Protein AF-A7HEW6-F1 (afdb_monomer)

Mean predicted aligned error: 7.18 Å

Structure (mmCIF, N/CA/C/O backbone):
data_AF-A7HEW6-F1
#
_entry.id   AF-A7HEW6-F1
#
loop_
_atom_site.group_PDB
_atom_site.id
_atom_site.type_symbol
_atom_site.label_atom_id
_atom_site.label_alt_id
_atom_site.label_comp_id
_atom_site.label_asym_id
_atom_site.label_entity_id
_atom_site.label_seq_id
_atom_site.pdbx_PDB_ins_code
_atom_site.Cartn_x
_atom_site.Cartn_y
_atom_site.Cartn_z
_atom_site.occupancy
_atom_site.B_iso_or_equiv
_atom_site.auth_seq_id
_atom_site.auth_comp_id
_atom_site.auth_asym_id
_atom_site.auth_atom_id
_atom_site.pdbx_PDB_model_num
ATOM 1 N N . MET A 1 1 ? -12.004 4.058 16.708 1.00 83.38 1 MET A N 1
ATOM 2 C CA . MET A 1 1 ? -12.662 3.688 15.416 1.00 83.38 1 MET A CA 1
ATOM 3 C C . MET A 1 1 ? -13.811 2.668 15.586 1.00 83.38 1 MET A C 1
ATOM 5 O O . MET A 1 1 ? -13.682 1.722 16.356 1.00 83.38 1 MET A O 1
ATOM 9 N N . THR A 1 2 ? -14.940 2.808 14.872 1.00 90.12 2 THR A N 1
ATOM 10 C CA . THR A 1 2 ? -16.121 1.914 15.028 1.00 90.12 2 THR A CA 1
ATOM 11 C C . THR A 1 2 ? -15.954 0.544 14.338 1.00 90.12 2 THR A C 1
ATOM 13 O O . THR A 1 2 ? -15.241 0.454 13.333 1.00 90.12 2 THR A O 1
ATOM 16 N N . PRO A 1 3 ? -16.646 -0.526 14.790 1.00 91.81 3 PRO A N 1
ATOM 17 C CA . PRO A 1 3 ? -16.621 -1.836 14.121 1.00 91.81 3 PRO A CA 1
ATOM 18 C C . PRO A 1 3 ? -17.078 -1.783 12.655 1.00 91.81 3 PRO A C 1
ATOM 20 O O . PRO A 1 3 ? -16.507 -2.442 11.788 1.00 91.81 3 PRO A O 1
ATOM 23 N N . LYS A 1 4 ? -18.067 -0.933 12.345 1.00 93.44 4 LYS A N 1
ATOM 24 C CA . LYS A 1 4 ? -18.552 -0.729 10.972 1.00 93.44 4 LYS A CA 1
ATOM 25 C C . LYS A 1 4 ? -17.474 -0.122 10.071 1.00 93.44 4 LYS A C 1
ATOM 27 O O . LYS A 1 4 ? -17.285 -0.582 8.951 1.00 93.44 4 LYS A O 1
ATOM 32 N N . GLN A 1 5 ? -16.739 0.879 10.562 1.00 92.69 5 GLN A N 1
ATOM 33 C CA . GLN A 1 5 ? -15.618 1.473 9.824 1.00 92.69 5 GLN A CA 1
ATOM 34 C C . GLN A 1 5 ? -14.500 0.452 9.570 1.00 92.69 5 GLN A C 1
ATOM 36 O O . GLN A 1 5 ? -13.955 0.411 8.467 1.00 92.69 5 GLN A O 1
ATOM 41 N N . ARG A 1 6 ? -14.203 -0.411 10.554 1.00 93.94 6 ARG A N 1
ATOM 42 C CA . ARG A 1 6 ? -13.227 -1.506 10.416 1.00 93.94 6 ARG A CA 1
ATOM 43 C C . ARG A 1 6 ? -13.610 -2.472 9.299 1.00 93.94 6 ARG A C 1
ATOM 45 O O . ARG A 1 6 ? -12.777 -2.777 8.450 1.00 93.94 6 ARG A O 1
ATOM 52 N N . ALA A 1 7 ? -14.875 -2.886 9.246 1.00 94.75 7 ALA A N 1
ATOM 53 C CA . ALA A 1 7 ? -15.379 -3.758 8.186 1.00 94.75 7 ALA A CA 1
ATOM 54 C C . ALA A 1 7 ? -15.268 -3.116 6.790 1.00 94.75 7 ALA A C 1
ATOM 56 O O . ALA A 1 7 ? -14.820 -3.763 5.844 1.00 94.75 7 ALA A O 1
ATOM 57 N N . THR A 1 8 ? -15.601 -1.828 6.656 1.00 95.69 8 THR A N 1
ATOM 58 C CA . THR A 1 8 ? -15.458 -1.104 5.381 1.00 95.69 8 THR A CA 1
ATOM 59 C C . THR A 1 8 ? -14.003 -1.050 4.911 1.00 95.69 8 THR A C 1
ATOM 61 O O . THR A 1 8 ? -13.720 -1.286 3.732 1.00 95.69 8 THR A O 1
ATOM 64 N N . LEU A 1 9 ? -13.065 -0.765 5.820 1.00 95.38 9 LEU A N 1
ATOM 65 C CA . LEU A 1 9 ? -11.637 -0.719 5.495 1.00 95.38 9 LEU A CA 1
ATOM 66 C C . LEU A 1 9 ? -11.093 -2.106 5.144 1.00 95.38 9 LEU A C 1
ATOM 68 O O . LEU A 1 9 ? -10.352 -2.222 4.170 1.00 95.38 9 LEU A O 1
ATOM 72 N N . LYS A 1 10 ? -11.528 -3.158 5.848 1.00 96.44 10 LYS A N 1
ATOM 73 C CA . LYS A 1 10 ? -11.199 -4.549 5.511 1.00 96.44 10 LYS A CA 1
ATOM 74 C C . LYS A 1 10 ? -11.603 -4.894 4.075 1.00 96.44 10 LYS A C 1
ATOM 76 O O . LYS A 1 10 ? -10.750 -5.297 3.292 1.00 96.44 10 LYS A O 1
ATOM 81 N N . ASN A 1 11 ? -12.860 -4.649 3.703 1.00 97.31 11 ASN A N 1
ATOM 82 C CA . ASN A 1 11 ? -13.349 -4.919 2.345 1.00 97.31 11 ASN A CA 1
ATOM 83 C C . ASN A 1 11 ? -12.569 -4.119 1.288 1.00 97.31 11 ASN A C 1
ATOM 85 O O . ASN A 1 11 ? -12.280 -4.612 0.198 1.00 97.31 11 ASN A O 1
ATOM 89 N N . THR A 1 12 ? -12.202 -2.877 1.615 1.00 97.38 12 THR A N 1
ATOM 90 C CA . THR A 1 12 ? -11.398 -2.027 0.727 1.00 97.38 12 THR A CA 1
ATOM 91 C C . THR A 1 12 ? -9.994 -2.604 0.528 1.00 97.38 12 THR A C 1
ATOM 93 O O . THR A 1 12 ? -9.520 -2.665 -0.604 1.00 97.38 12 THR A O 1
ATOM 96 N N . LEU A 1 13 ? -9.344 -3.066 1.601 1.00 97.62 13 LEU A N 1
ATOM 97 C CA . LEU A 1 13 ? -8.030 -3.712 1.556 1.00 97.62 13 LEU A CA 1
ATOM 98 C C . LEU A 1 13 ? -8.058 -5.021 0.761 1.00 97.62 13 LEU A C 1
ATOM 100 O O . LEU A 1 13 ? -7.187 -5.238 -0.078 1.00 97.62 13 LEU A O 1
ATOM 104 N N . GLU A 1 14 ? -9.065 -5.868 0.979 1.00 97.88 14 GLU A N 1
ATOM 105 C CA . GLU A 1 14 ? -9.233 -7.128 0.245 1.00 97.88 14 GLU A CA 1
ATOM 106 C C . GLU A 1 14 ? -9.417 -6.884 -1.256 1.00 97.88 14 GLU A C 1
ATOM 108 O O . GLU A 1 14 ? -8.773 -7.550 -2.071 1.00 97.88 14 GLU A O 1
ATOM 113 N N . ARG A 1 15 ? -10.219 -5.877 -1.632 1.00 97.81 15 ARG A N 1
ATOM 114 C CA . ARG A 1 15 ? -10.380 -5.468 -3.033 1.00 97.81 15 ARG A CA 1
ATOM 115 C C . ARG A 1 15 ? -9.062 -4.984 -3.639 1.00 97.81 15 ARG A C 1
ATOM 117 O O . ARG A 1 15 ? -8.677 -5.474 -4.696 1.00 97.81 15 ARG A O 1
ATOM 124 N N . LEU A 1 16 ? -8.351 -4.079 -2.961 1.00 96.88 16 LEU A N 1
ATOM 125 C CA . LEU A 1 16 ? -7.055 -3.570 -3.431 1.00 96.88 16 LEU A CA 1
ATOM 126 C C . LEU A 1 16 ? -6.031 -4.698 -3.607 1.00 96.88 16 LEU A C 1
ATOM 128 O O . LEU A 1 16 ? -5.318 -4.748 -4.606 1.00 96.88 16 LEU A O 1
ATOM 132 N N . ARG A 1 17 ? -5.980 -5.641 -2.661 1.00 97.38 17 ARG A N 1
ATOM 133 C CA . ARG A 1 17 ? -5.111 -6.817 -2.755 1.00 97.38 17 ARG A CA 1
ATOM 134 C C . ARG A 1 17 ? -5.453 -7.665 -3.975 1.00 97.38 17 ARG A C 1
ATOM 136 O O . ARG A 1 17 ? -4.554 -8.050 -4.717 1.00 97.38 17 ARG A O 1
ATOM 143 N N . ALA A 1 18 ? -6.737 -7.959 -4.179 1.00 97.06 18 ALA A N 1
ATOM 144 C CA . ALA A 1 18 ? -7.198 -8.758 -5.307 1.00 97.06 18 ALA A CA 1
ATOM 145 C C . ALA A 1 18 ? -6.860 -8.091 -6.649 1.00 97.06 18 ALA A C 1
ATOM 147 O O . ALA A 1 18 ? -6.400 -8.770 -7.564 1.00 97.06 18 ALA A O 1
ATOM 148 N N . GLU A 1 19 ? -7.020 -6.770 -6.750 1.00 96.25 19 GLU A N 1
ATOM 149 C CA . GLU A 1 19 ? -6.644 -5.993 -7.935 1.00 96.25 19 GLU A CA 1
ATOM 150 C C . GLU A 1 19 ? -5.139 -6.089 -8.235 1.00 96.25 19 GLU A C 1
ATOM 152 O O . GLU A 1 19 ? -4.765 -6.406 -9.365 1.00 96.25 19 GLU A O 1
ATOM 157 N N . LEU A 1 20 ? -4.275 -5.903 -7.230 1.00 94.88 20 LEU A N 1
ATOM 158 C CA . LEU A 1 20 ? -2.816 -5.978 -7.401 1.00 94.88 20 LEU A CA 1
ATOM 159 C C . LEU A 1 20 ? -2.330 -7.394 -7.735 1.00 94.88 20 LEU A C 1
ATOM 161 O O . LEU A 1 20 ? -1.454 -7.569 -8.582 1.00 94.88 20 LEU A O 1
ATOM 165 N N . VAL A 1 21 ? -2.902 -8.416 -7.095 1.00 93.69 21 VAL A N 1
ATOM 166 C CA . VAL A 1 21 ? -2.565 -9.818 -7.385 1.00 93.69 21 VAL A CA 1
ATOM 167 C C . VAL A 1 21 ? -3.032 -10.203 -8.788 1.00 93.69 21 VAL A C 1
ATOM 169 O O . VAL A 1 21 ? -2.287 -10.856 -9.514 1.00 93.69 21 VAL A O 1
ATOM 172 N N . ARG A 1 22 ? -4.228 -9.763 -9.201 1.00 95.25 22 ARG A N 1
ATOM 173 C CA . ARG A 1 22 ? -4.753 -10.003 -10.552 1.00 95.25 22 ARG A CA 1
ATOM 174 C C . ARG A 1 22 ? -3.915 -9.317 -11.628 1.00 95.25 22 ARG A C 1
ATOM 176 O O . ARG A 1 22 ? -3.732 -9.898 -12.693 1.00 95.25 22 ARG A O 1
ATOM 183 N N . ALA A 1 23 ? -3.436 -8.099 -11.372 1.00 92.62 23 ALA A N 1
ATOM 184 C CA . ALA A 1 23 ? -2.559 -7.391 -12.302 1.00 92.62 23 ALA A CA 1
ATOM 185 C C . ALA A 1 23 ? -1.250 -8.163 -12.548 1.00 92.62 23 ALA A C 1
ATOM 187 O O . ALA A 1 23 ? -0.749 -8.176 -13.672 1.00 92.62 23 ALA A O 1
ATOM 188 N N . GLY A 1 24 ? -0.741 -8.852 -11.519 1.00 90.69 24 GLY A N 1
ATOM 189 C CA . GLY A 1 24 ? 0.505 -9.609 -11.592 1.00 90.69 24 GLY A CA 1
ATOM 190 C C . GLY A 1 24 ? 1.733 -8.706 -11.777 1.00 90.69 24 GLY A C 1
ATOM 191 O O . GLY A 1 24 ? 1.604 -7.486 -11.897 1.00 90.69 24 GLY A O 1
ATOM 192 N N . PRO A 1 25 ? 2.951 -9.267 -11.747 1.00 89.62 25 PRO A N 1
ATOM 193 C CA . PRO A 1 25 ? 4.157 -8.496 -12.016 1.00 89.62 25 PRO A CA 1
ATOM 194 C C . PRO A 1 25 ? 4.205 -8.055 -13.486 1.00 89.62 25 PRO A C 1
ATOM 196 O O . PRO A 1 25 ? 3.848 -8.806 -14.397 1.00 89.62 25 PRO A O 1
ATOM 199 N N . ALA A 1 26 ? 4.712 -6.848 -13.729 1.00 89.06 26 ALA A N 1
ATOM 200 C CA . ALA A 1 26 ? 5.081 -6.389 -15.055 1.00 89.06 26 ALA A CA 1
ATOM 201 C C . ALA A 1 26 ? 6.098 -7.356 -15.679 1.00 89.06 26 ALA A C 1
ATOM 203 O O . ALA A 1 26 ? 7.090 -7.746 -15.051 1.00 89.06 26 ALA A O 1
ATOM 204 N N . LYS A 1 27 ? 5.848 -7.731 -16.936 1.00 87.50 27 LYS A N 1
ATOM 205 C CA . LYS A 1 27 ? 6.731 -8.619 -17.694 1.00 87.50 27 LYS A CA 1
ATOM 206 C C . LYS A 1 27 ? 8.074 -7.931 -17.931 1.00 87.50 27 LYS A C 1
ATOM 208 O O . LYS A 1 27 ? 8.118 -6.817 -18.449 1.00 87.50 27 LYS A O 1
ATOM 213 N N . ILE A 1 28 ? 9.154 -8.620 -17.581 1.00 84.50 28 ILE A N 1
ATOM 214 C CA . ILE A 1 28 ? 10.522 -8.199 -17.879 1.00 84.50 28 ILE A CA 1
ATOM 215 C C . ILE A 1 28 ? 10.884 -8.823 -19.226 1.00 84.50 28 ILE A C 1
ATOM 217 O O . ILE A 1 28 ? 10.961 -10.046 -19.339 1.00 84.50 28 ILE A O 1
ATOM 221 N N . GLN A 1 29 ? 11.023 -7.995 -20.261 1.00 77.62 29 GLN A N 1
ATOM 222 C CA . GLN A 1 29 ? 11.415 -8.474 -21.587 1.00 77.62 29 GLN A CA 1
ATOM 223 C C . GLN A 1 29 ? 12.916 -8.776 -21.601 1.00 77.62 29 GLN A C 1
ATOM 225 O O 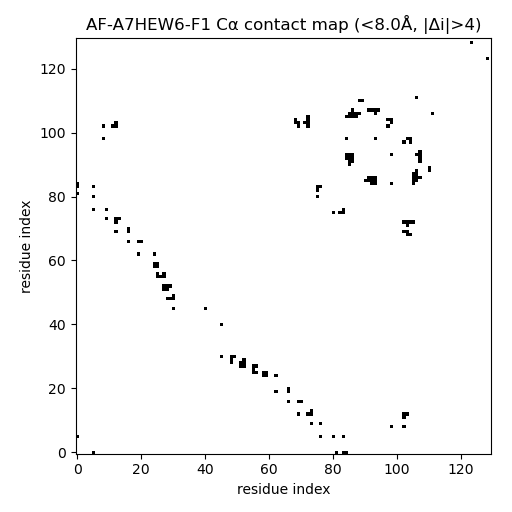. GLN A 1 29 ? 13.678 -7.950 -21.101 1.00 77.62 29 GLN A O 1
ATOM 230 N N . PRO A 1 30 ? 13.361 -9.922 -22.140 1.00 74.25 30 PRO A N 1
ATOM 231 C CA . PRO A 1 30 ? 14.781 -10.236 -22.242 1.00 74.25 30 PRO A CA 1
ATOM 232 C C . PRO A 1 30 ? 15.475 -9.334 -23.274 1.00 74.25 30 PRO A C 1
ATOM 234 O O . PRO A 1 30 ? 14.874 -8.975 -24.281 1.00 74.25 30 PRO A O 1
ATOM 237 N N . ASN A 1 31 ? 16.762 -9.032 -23.057 1.00 69.38 31 ASN A N 1
ATOM 238 C CA . ASN A 1 31 ? 17.577 -8.259 -24.014 1.00 69.38 31 ASN A CA 1
ATOM 239 C C . ASN A 1 31 ? 17.733 -8.965 -25.365 1.00 69.38 31 ASN A C 1
ATOM 241 O O . ASN A 1 31 ? 17.970 -8.325 -26.382 1.00 69.38 31 ASN A O 1
ATOM 245 N N . ARG A 1 32 ? 17.612 -10.292 -25.372 1.00 66.81 32 ARG A N 1
ATOM 246 C CA . ARG A 1 32 ? 17.705 -11.109 -26.572 1.00 66.81 32 ARG A CA 1
ATOM 247 C C . ARG A 1 32 ? 16.349 -11.748 -26.827 1.00 66.81 32 ARG A C 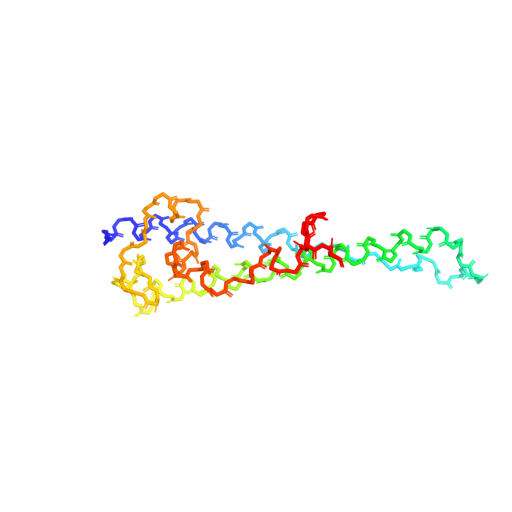1
ATOM 249 O O . ARG A 1 32 ? 15.888 -12.564 -26.032 1.00 66.81 32 ARG A O 1
ATOM 256 N N . THR A 1 33 ? 15.710 -11.346 -27.917 1.00 67.81 33 THR A N 1
ATOM 257 C CA . THR A 1 33 ? 14.387 -11.838 -28.321 1.00 67.81 33 THR A CA 1
ATOM 258 C C . THR A 1 33 ? 14.466 -13.078 -29.210 1.00 67.81 33 THR A C 1
ATOM 260 O O . THR A 1 33 ? 13.501 -13.835 -29.261 1.00 67.81 33 THR A O 1
ATOM 263 N N . ASP A 1 34 ? 15.616 -13.328 -29.849 1.00 68.00 34 ASP A N 1
ATOM 264 C CA . ASP A 1 34 ? 15.858 -14.497 -30.694 1.00 68.00 34 ASP A CA 1
ATOM 265 C C . ASP A 1 34 ? 17.187 -15.193 -30.325 1.00 68.00 34 ASP A C 1
ATOM 267 O O . ASP A 1 34 ? 18.252 -14.585 -30.180 1.00 68.00 34 ASP A O 1
ATOM 271 N N . ALA A 1 35 ? 17.124 -16.509 -30.126 1.00 63.53 35 ALA A N 1
ATOM 272 C CA . ALA A 1 35 ? 18.292 -17.323 -29.815 1.00 63.53 35 ALA A CA 1
ATOM 273 C C . ALA A 1 35 ? 19.257 -17.418 -31.011 1.00 63.53 35 ALA A C 1
ATOM 275 O O . ALA A 1 35 ? 20.462 -17.557 -30.797 1.00 63.53 35 ALA A O 1
ATOM 276 N N . ALA A 1 36 ? 18.760 -17.283 -32.246 1.00 68.38 36 ALA A N 1
ATOM 277 C CA . ALA A 1 36 ? 19.535 -17.404 -33.480 1.00 68.38 36 ALA A CA 1
ATOM 278 C C . ALA A 1 36 ? 20.274 -16.117 -33.890 1.00 68.38 36 ALA A C 1
ATOM 280 O O . ALA A 1 36 ? 21.177 -16.179 -34.722 1.00 68.38 36 ALA A O 1
ATOM 281 N N . THR A 1 37 ? 19.958 -14.956 -33.299 1.00 65.88 37 THR A N 1
ATOM 282 C CA . THR A 1 37 ? 20.689 -13.707 -33.577 1.00 65.88 37 THR A CA 1
ATOM 283 C C . THR A 1 37 ? 22.103 -13.793 -33.006 1.00 65.88 37 THR A C 1
ATOM 285 O O . THR A 1 37 ? 22.327 -13.665 -31.803 1.00 65.88 37 THR A O 1
ATOM 288 N N . THR A 1 38 ? 23.084 -14.063 -33.859 1.00 57.56 38 THR A N 1
ATOM 289 C CA . THR A 1 38 ? 24.512 -14.038 -33.523 1.00 57.56 38 THR A CA 1
ATOM 290 C C . THR A 1 38 ? 25.092 -12.670 -33.882 1.00 57.56 38 THR A C 1
ATOM 292 O O . THR A 1 38 ? 25.184 -12.341 -35.061 1.00 57.56 38 THR A O 1
ATOM 295 N N . GLY A 1 39 ? 25.470 -11.871 -32.881 1.00 63.16 39 GLY A N 1
ATOM 296 C CA . GLY A 1 39 ? 26.049 -10.533 -33.058 1.00 63.16 39 GLY A CA 1
ATOM 297 C C . GLY A 1 39 ? 25.857 -9.650 -31.820 1.00 63.16 39 GLY A C 1
ATOM 298 O O . GLY A 1 39 ? 25.075 -9.998 -30.934 1.00 63.16 39 GLY A O 1
ATOM 299 N N . VAL A 1 40 ? 26.580 -8.528 -31.747 1.00 61.56 40 VAL A N 1
ATOM 300 C CA . VAL A 1 40 ? 26.304 -7.461 -30.768 1.00 61.56 40 VAL A CA 1
ATOM 301 C C . VAL A 1 40 ? 24.980 -6.821 -31.186 1.00 61.56 40 VAL A C 1
ATOM 303 O O . VAL A 1 40 ? 24.808 -6.499 -32.363 1.00 61.56 40 VAL A O 1
ATOM 306 N N . ALA A 1 41 ? 24.020 -6.722 -30.266 1.00 65.44 41 ALA A N 1
ATOM 307 C CA . ALA A 1 41 ? 22.798 -5.970 -30.529 1.00 65.44 41 ALA A CA 1
ATOM 308 C C . ALA A 1 41 ? 23.164 -4.515 -30.851 1.00 65.44 41 ALA A C 1
ATOM 310 O O . ALA A 1 41 ? 24.210 -4.033 -30.424 1.00 65.44 41 ALA A O 1
ATOM 311 N N . ASP A 1 42 ? 22.308 -3.819 -31.593 1.00 79.06 42 ASP A N 1
ATOM 312 C CA . ASP A 1 42 ? 22.427 -2.369 -31.720 1.00 79.06 42 ASP A CA 1
ATOM 313 C C . ASP A 1 42 ? 22.553 -1.756 -30.309 1.00 79.06 42 ASP A C 1
ATOM 315 O O . ASP A 1 42 ? 21.733 -2.055 -29.432 1.00 79.06 42 ASP A O 1
ATOM 319 N N . GLU A 1 43 ? 23.627 -0.996 -30.063 1.00 79.62 43 GLU A N 1
ATOM 320 C CA . GLU A 1 43 ? 23.974 -0.503 -28.723 1.00 79.62 43 GLU A CA 1
ATOM 321 C C . GLU A 1 43 ? 22.845 0.360 -28.138 1.00 79.62 43 GLU A C 1
ATOM 323 O O . GLU A 1 43 ? 22.540 0.255 -26.944 1.00 79.62 43 GLU A O 1
ATOM 328 N N . ASP A 1 44 ? 22.150 1.129 -28.9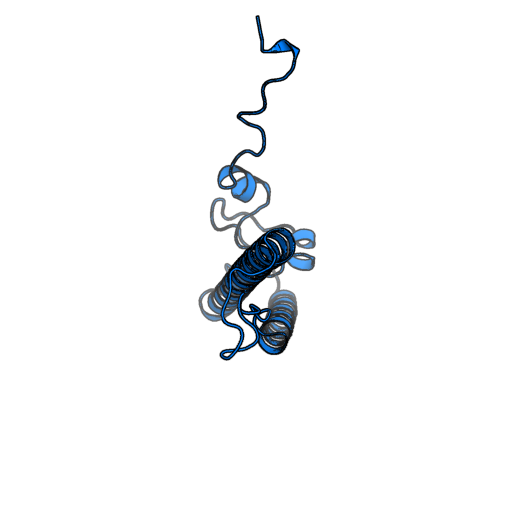84 1.00 81.88 44 ASP A N 1
ATOM 329 C CA . ASP A 1 44 ? 21.015 1.957 -28.579 1.00 81.88 44 ASP A CA 1
ATOM 330 C C . ASP A 1 44 ? 19.799 1.086 -28.230 1.00 81.88 44 ASP A C 1
ATOM 332 O O . ASP A 1 44 ? 19.111 1.319 -27.227 1.00 81.88 44 ASP A O 1
ATOM 336 N N . ALA A 1 45 ? 19.548 0.033 -29.015 1.00 83.56 45 ALA A N 1
ATOM 337 C CA . ALA A 1 45 ? 18.480 -0.924 -28.729 1.00 83.56 45 ALA A CA 1
ATOM 338 C C . ALA A 1 45 ? 18.733 -1.702 -27.425 1.00 83.56 45 ALA A C 1
ATOM 340 O O . ALA A 1 45 ? 17.802 -1.930 -26.642 1.00 83.56 45 ALA A O 1
ATOM 341 N N . GLN A 1 46 ? 19.987 -2.079 -27.158 1.00 84.25 46 GLN A N 1
ATOM 342 C CA . GLN A 1 46 ? 20.376 -2.740 -25.916 1.00 84.25 46 GLN A CA 1
ATOM 343 C C . GLN A 1 46 ? 20.186 -1.810 -24.711 1.00 84.25 46 GLN A C 1
ATOM 345 O O . GLN A 1 46 ? 19.552 -2.210 -23.730 1.00 84.25 46 GLN A O 1
ATOM 350 N N . ALA A 1 47 ? 20.664 -0.566 -24.799 1.00 87.06 47 ALA A N 1
ATOM 351 C CA . ALA A 1 47 ? 20.521 0.418 -23.729 1.00 87.06 47 ALA A CA 1
ATOM 352 C C . ALA A 1 47 ? 19.045 0.680 -23.379 1.00 87.06 47 ALA A C 1
ATOM 354 O O . ALA A 1 47 ? 18.671 0.734 -22.201 1.00 87.06 47 ALA A O 1
ATOM 355 N N . LEU A 1 48 ? 18.175 0.785 -24.392 1.00 87.81 48 LEU A N 1
ATOM 356 C CA . LEU A 1 48 ? 16.735 0.937 -24.186 1.00 87.81 48 LEU A CA 1
ATOM 357 C C . LEU A 1 48 ? 16.124 -0.283 -23.479 1.00 87.81 48 LEU A C 1
ATOM 359 O O . LEU A 1 48 ? 15.326 -0.123 -22.552 1.00 87.81 48 LEU A O 1
ATOM 363 N N . SER A 1 49 ? 16.495 -1.497 -23.888 1.00 87.81 49 SER A N 1
ATOM 364 C CA . SER A 1 49 ? 15.990 -2.728 -23.271 1.00 87.81 49 SER A CA 1
ATOM 365 C C . SER A 1 49 ? 16.389 -2.834 -21.796 1.00 87.81 49 SER A C 1
ATOM 367 O O . SER A 1 49 ? 15.538 -3.094 -20.942 1.00 87.81 49 SER A O 1
ATOM 369 N N . GLU A 1 50 ? 17.650 -2.548 -21.465 1.00 89.50 50 GLU A N 1
ATOM 370 C CA . GLU A 1 50 ? 18.141 -2.544 -20.082 1.00 89.50 50 GLU A CA 1
ATOM 371 C C . GLU A 1 50 ? 17.385 -1.527 -19.217 1.00 89.50 50 GLU A C 1
ATOM 373 O O . GLU A 1 50 ? 16.927 -1.853 -18.117 1.00 89.50 50 GLU A O 1
ATOM 378 N N . MET A 1 51 ? 17.156 -0.315 -19.734 1.00 91.81 51 MET A N 1
ATOM 379 C CA . MET A 1 51 ? 16.344 0.695 -19.051 1.00 91.81 51 MET A CA 1
ATOM 380 C C . MET A 1 51 ? 14.924 0.182 -18.767 1.00 91.81 51 MET A C 1
ATOM 382 O O . MET A 1 51 ? 14.425 0.308 -17.644 1.00 91.81 51 MET A O 1
ATOM 386 N N . LEU A 1 52 ? 14.262 -0.421 -19.760 1.00 91.75 52 LEU A N 1
ATOM 387 C CA . LEU A 1 52 ? 12.907 -0.957 -19.608 1.00 91.75 52 LEU A CA 1
ATOM 388 C C . LEU A 1 52 ? 12.849 -2.106 -18.593 1.00 91.75 52 LEU A C 1
ATOM 390 O O . LEU A 1 52 ? 11.890 -2.186 -17.819 1.00 91.75 52 LEU A O 1
ATOM 394 N N . GLN A 1 53 ? 13.874 -2.958 -18.540 1.00 91.75 53 GLN A N 1
ATOM 395 C CA . GLN A 1 53 ? 13.986 -4.013 -17.531 1.00 91.75 53 GLN A CA 1
ATOM 396 C C . GLN A 1 53 ? 14.129 -3.440 -16.121 1.00 91.75 53 GLN A C 1
ATOM 398 O O . GLN A 1 53 ? 13.441 -3.899 -15.205 1.00 91.75 53 GLN A O 1
ATOM 403 N N . VAL A 1 54 ? 14.965 -2.413 -15.937 1.00 94.00 54 VAL A N 1
ATOM 404 C CA . VAL A 1 54 ? 15.113 -1.726 -14.644 1.00 94.00 54 VAL A CA 1
ATOM 405 C C . VAL A 1 54 ? 13.777 -1.129 -14.202 1.00 94.00 54 VAL A C 1
ATOM 407 O O . VAL A 1 54 ? 13.363 -1.333 -13.059 1.00 94.00 54 VAL A O 1
ATOM 410 N N . LEU A 1 55 ? 13.058 -0.458 -15.104 1.00 93.81 55 LEU A N 1
ATOM 411 C CA . LEU A 1 55 ? 11.741 0.114 -14.810 1.00 93.81 55 LEU A CA 1
ATOM 412 C C . LEU A 1 55 ? 10.712 -0.962 -14.433 1.00 93.81 55 LEU A C 1
ATOM 414 O O . LEU A 1 55 ? 9.970 -0.792 -13.463 1.00 93.81 55 LEU A O 1
ATOM 418 N N . ALA A 1 56 ? 10.667 -2.078 -15.165 1.00 94.00 56 ALA A N 1
ATOM 419 C CA . ALA A 1 56 ? 9.785 -3.200 -14.849 1.00 94.00 56 ALA A CA 1
ATOM 420 C C . ALA A 1 56 ? 10.126 -3.821 -13.483 1.00 94.00 56 ALA A C 1
ATOM 422 O O . ALA A 1 56 ? 9.230 -4.061 -12.673 1.00 94.00 56 ALA A O 1
ATOM 423 N N . SER A 1 57 ? 11.415 -4.003 -13.187 1.00 94.88 57 SER A N 1
ATOM 424 C CA . SER A 1 57 ? 11.897 -4.511 -11.898 1.00 94.88 57 SER A CA 1
ATOM 425 C C . SER A 1 57 ? 11.503 -3.595 -10.732 1.00 94.88 57 SER A C 1
ATOM 427 O O . SER A 1 57 ? 10.946 -4.059 -9.735 1.00 94.88 57 SER A O 1
ATOM 429 N N . GLN A 1 58 ? 11.690 -2.279 -10.875 1.00 96.12 58 GLN A N 1
ATOM 430 C CA . GLN A 1 58 ? 11.284 -1.301 -9.860 1.00 96.12 58 GLN A CA 1
ATOM 431 C C . GLN A 1 58 ? 9.768 -1.297 -9.628 1.00 96.12 58 GLN A C 1
ATOM 433 O O . GLN A 1 58 ? 9.326 -1.268 -8.477 1.00 96.12 58 GLN A O 1
ATOM 438 N N . ARG A 1 59 ? 8.963 -1.384 -10.696 1.00 95.19 59 ARG A N 1
ATOM 439 C CA . A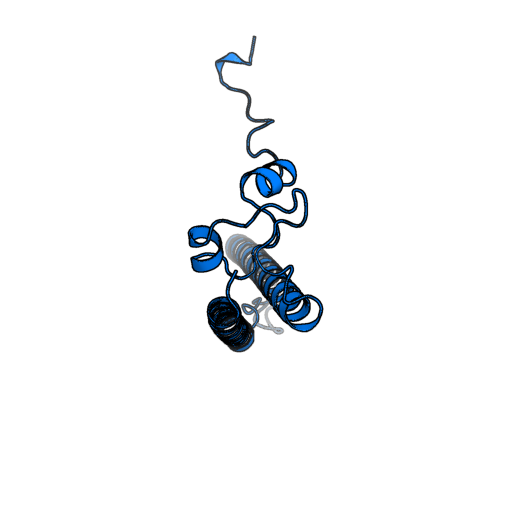RG A 1 59 ? 7.498 -1.509 -10.590 1.00 95.19 59 ARG A CA 1
ATOM 440 C C . ARG A 1 59 ? 7.095 -2.774 -9.837 1.00 95.19 59 ARG A C 1
ATOM 442 O O . ARG A 1 59 ? 6.274 -2.698 -8.927 1.00 95.19 59 ARG A O 1
ATOM 449 N N . ASN A 1 60 ? 7.716 -3.907 -10.161 1.00 95.38 60 ASN A N 1
ATOM 450 C CA . ASN A 1 60 ? 7.455 -5.183 -9.494 1.00 95.38 60 ASN A CA 1
ATOM 451 C C . ASN A 1 60 ? 7.794 -5.122 -8.004 1.00 95.38 60 ASN A C 1
ATOM 453 O O . ASN A 1 60 ? 6.999 -5.566 -7.176 1.00 95.38 60 ASN A O 1
ATOM 457 N N . LYS A 1 61 ? 8.934 -4.515 -7.655 1.00 96.25 61 LYS A N 1
ATOM 458 C CA . LYS A 1 61 ? 9.328 -4.298 -6.261 1.00 96.25 61 LYS A CA 1
ATOM 459 C C . LYS A 1 61 ? 8.308 -3.433 -5.515 1.00 96.25 61 LYS A C 1
ATOM 461 O O . LYS A 1 61 ? 7.839 -3.840 -4.456 1.00 96.25 61 LYS A O 1
ATOM 466 N N . GLY A 1 62 ? 7.913 -2.291 -6.081 1.00 95.88 62 GLY A N 1
ATOM 467 C CA . GLY A 1 62 ? 6.923 -1.403 -5.461 1.00 95.88 62 GLY A CA 1
ATOM 468 C C . GLY A 1 62 ? 5.552 -2.065 -5.282 1.00 95.88 62 GLY A C 1
ATOM 469 O O . GLY A 1 62 ? 4.920 -1.913 -4.237 1.00 95.88 62 GLY A O 1
ATOM 470 N N . GLN A 1 63 ? 5.109 -2.858 -6.261 1.00 95.94 63 GLN A N 1
ATOM 471 C CA . GLN A 1 63 ? 3.867 -3.624 -6.159 1.00 95.94 63 GLN A CA 1
ATOM 472 C C . GLN A 1 63 ? 3.940 -4.685 -5.053 1.00 95.94 63 GLN A C 1
ATOM 474 O O . GLN A 1 63 ? 3.007 -4.798 -4.258 1.00 95.94 63 GLN A O 1
ATOM 479 N N . ALA A 1 64 ? 5.048 -5.426 -4.958 1.00 96.19 64 ALA A N 1
ATOM 480 C CA . ALA A 1 64 ? 5.255 -6.412 -3.899 1.00 96.19 64 ALA A CA 1
ATOM 481 C C . ALA A 1 64 ? 5.278 -5.763 -2.504 1.00 96.19 64 ALA A C 1
ATOM 483 O O . ALA A 1 64 ? 4.636 -6.260 -1.578 1.00 96.19 64 ALA A O 1
ATOM 484 N N . GLU A 1 65 ? 5.951 -4.619 -2.356 1.00 96.38 65 GLU A N 1
ATOM 485 C CA . GLU A 1 65 ? 5.960 -3.844 -1.110 1.00 96.38 65 GLU A CA 1
ATOM 486 C C . GLU A 1 65 ? 4.555 -3.362 -0.724 1.00 96.38 65 GLU A C 1
ATOM 488 O O . GLU A 1 65 ? 4.177 -3.432 0.448 1.00 96.38 65 GLU A O 1
ATOM 493 N N . LEU A 1 66 ? 3.757 -2.905 -1.694 1.00 96.38 66 LEU A N 1
ATOM 494 C CA . LEU A 1 66 ? 2.378 -2.484 -1.457 1.00 96.38 66 LEU A CA 1
ATOM 495 C C . LEU A 1 66 ? 1.486 -3.654 -1.020 1.00 96.38 66 LEU A C 1
ATOM 497 O O . LEU A 1 66 ? 0.754 -3.518 -0.039 1.00 96.38 66 LEU A O 1
ATOM 501 N N . VAL A 1 67 ? 1.584 -4.809 -1.686 1.00 97.25 67 VAL A N 1
ATOM 502 C CA . VAL A 1 67 ? 0.865 -6.030 -1.282 1.00 97.25 67 VAL A CA 1
ATOM 503 C C . VAL A 1 67 ? 1.250 -6.428 0.142 1.00 97.25 67 VAL A C 1
ATOM 505 O O . VAL A 1 67 ? 0.368 -6.631 0.971 1.00 97.25 67 VAL A O 1
ATOM 508 N N . ALA A 1 68 ? 2.542 -6.420 0.477 1.00 97.06 68 ALA A N 1
ATOM 509 C CA . ALA A 1 68 ? 3.003 -6.727 1.830 1.00 97.06 68 ALA A CA 1
ATOM 510 C C . ALA A 1 68 ? 2.448 -5.749 2.883 1.00 97.06 68 ALA A C 1
ATOM 512 O O . ALA A 1 68 ? 2.123 -6.151 4.000 1.00 97.06 68 ALA A O 1
ATOM 513 N N . ARG A 1 69 ? 2.306 -4.457 2.553 1.00 96.81 69 ARG A N 1
ATOM 514 C CA . ARG A 1 69 ? 1.664 -3.472 3.443 1.00 96.81 69 ARG A CA 1
ATOM 515 C C . ARG A 1 69 ? 0.183 -3.772 3.656 1.00 96.81 69 ARG A C 1
ATOM 517 O O . ARG A 1 69 ? -0.289 -3.658 4.785 1.00 96.81 69 ARG A O 1
ATOM 524 N N . ILE A 1 70 ? -0.531 -4.155 2.600 1.00 97.81 70 ILE A N 1
ATOM 525 C CA . ILE A 1 70 ? -1.946 -4.534 2.677 1.00 97.81 70 ILE A CA 1
ATOM 526 C C . ILE A 1 70 ? -2.115 -5.801 3.520 1.00 97.81 70 ILE A C 1
ATOM 528 O O . ILE A 1 70 ? -2.956 -5.821 4.416 1.00 97.81 70 ILE A O 1
ATOM 532 N N . ASP A 1 71 ? -1.276 -6.813 3.304 1.00 97.50 71 ASP A N 1
ATOM 533 C CA . ASP A 1 71 ? -1.303 -8.062 4.070 1.00 97.50 71 ASP A CA 1
ATOM 534 C C . ASP A 1 71 ? -1.052 -7.818 5.560 1.00 97.50 71 ASP A C 1
ATOM 536 O O . ASP A 1 71 ? -1.779 -8.343 6.403 1.00 97.50 71 ASP A O 1
ATOM 540 N N . ARG A 1 72 ? -0.093 -6.949 5.907 1.00 96.19 72 ARG A N 1
ATOM 541 C CA . ARG A 1 72 ? 0.126 -6.532 7.302 1.00 96.19 72 ARG A CA 1
ATOM 542 C C . ARG A 1 72 ? -1.096 -5.839 7.903 1.00 96.19 72 ARG A C 1
ATOM 544 O O . ARG A 1 72 ? -1.457 -6.124 9.041 1.00 96.19 72 ARG A O 1
ATOM 551 N N . ALA A 1 73 ? -1.747 -4.949 7.155 1.00 96.19 73 ALA A N 1
ATOM 552 C CA . ALA A 1 73 ? -2.947 -4.258 7.622 1.00 96.19 73 ALA A CA 1
ATOM 553 C C . ALA A 1 73 ? -4.122 -5.228 7.851 1.00 96.19 73 ALA A C 1
ATOM 555 O O . ALA A 1 73 ? -4.809 -5.133 8.868 1.00 96.19 73 ALA A O 1
ATOM 556 N N . LEU A 1 74 ? -4.315 -6.196 6.948 1.00 96.75 74 LEU A N 1
ATOM 557 C CA . LEU A 1 74 ? -5.310 -7.263 7.093 1.00 96.75 74 LEU A CA 1
ATOM 558 C C . LEU A 1 74 ? -5.003 -8.173 8.289 1.00 96.75 74 LEU A C 1
ATOM 560 O O . LEU A 1 74 ? -5.911 -8.503 9.049 1.00 96.75 74 LEU A O 1
ATOM 564 N N . ALA A 1 75 ? -3.732 -8.529 8.496 1.00 96.12 75 ALA A N 1
ATOM 565 C CA . ALA A 1 75 ? -3.304 -9.300 9.658 1.00 96.12 75 ALA A CA 1
ATOM 566 C C . ALA A 1 75 ? -3.590 -8.546 10.966 1.00 96.12 75 ALA A C 1
ATOM 568 O O . ALA A 1 75 ? -4.162 -9.131 11.882 1.00 96.12 75 ALA A O 1
ATOM 569 N N . LYS A 1 76 ? -3.298 -7.237 11.028 1.00 94.44 76 LYS A N 1
ATOM 570 C CA . LYS A 1 76 ? -3.608 -6.394 12.196 1.00 94.44 76 LYS A CA 1
ATOM 571 C C . LYS A 1 76 ? -5.112 -6.327 12.471 1.00 94.44 76 LYS A C 1
ATOM 573 O O . LYS A 1 76 ? -5.522 -6.474 13.616 1.00 94.44 76 LYS A O 1
ATOM 578 N N . LEU A 1 77 ? -5.943 -6.182 11.434 1.00 94.81 77 LEU A N 1
ATOM 579 C CA . LEU A 1 77 ? -7.406 -6.255 11.567 1.00 94.81 77 LEU A CA 1
ATOM 580 C C . LEU A 1 77 ? -7.891 -7.597 12.129 1.00 94.81 77 LEU A C 1
ATOM 582 O O . LEU A 1 77 ? -8.933 -7.629 12.776 1.00 94.81 77 LEU A O 1
ATOM 586 N N . ALA A 1 78 ? -7.178 -8.693 11.860 1.00 95.06 78 ALA A N 1
ATOM 587 C CA . ALA A 1 78 ? -7.538 -10.019 12.348 1.00 95.06 78 ALA A CA 1
ATOM 588 C C . ALA A 1 78 ? -7.056 -10.276 13.785 1.00 95.06 78 ALA A C 1
ATOM 590 O O . ALA A 1 78 ? -7.810 -10.830 14.580 1.00 95.06 78 ALA A O 1
ATOM 591 N N . SER A 1 79 ? -5.822 -9.887 14.123 1.00 95.12 79 SER A N 1
ATOM 592 C CA . SER A 1 79 ? -5.210 -10.194 15.423 1.00 95.12 79 SER A CA 1
ATOM 593 C C . SER A 1 79 ? -5.503 -9.156 16.505 1.00 95.12 79 SER A C 1
ATOM 595 O O . SER A 1 79 ? -5.641 -9.512 17.669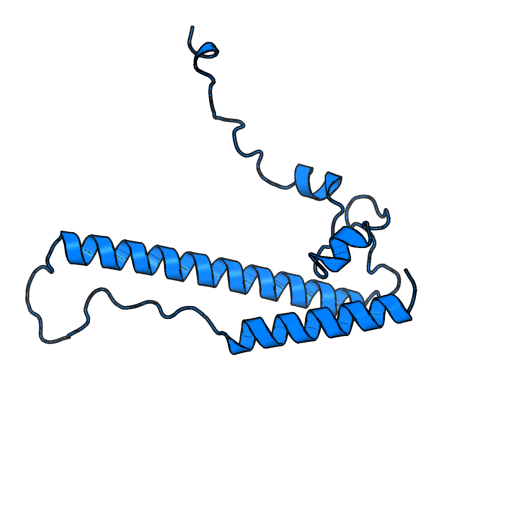 1.00 95.12 79 SER A O 1
ATOM 597 N N . ALA A 1 80 ? -5.569 -7.878 16.131 1.00 93.81 80 ALA A N 1
ATOM 598 C CA . ALA A 1 80 ? -5.699 -6.745 17.042 1.00 93.81 80 ALA A CA 1
ATOM 599 C C . ALA A 1 80 ? -6.667 -5.696 16.458 1.00 93.81 80 ALA A C 1
ATOM 601 O O . ALA A 1 80 ? -6.267 -4.581 16.108 1.00 93.81 80 ALA A O 1
ATOM 602 N N . PRO A 1 81 ? -7.960 -6.043 16.304 1.00 92.56 81 PRO A N 1
ATOM 603 C CA . PRO A 1 81 ? -8.937 -5.180 15.650 1.00 92.56 81 PRO A CA 1
ATOM 604 C C . PRO A 1 81 ? -9.189 -3.870 16.401 1.00 92.56 81 PRO A C 1
ATOM 606 O O . PRO A 1 81 ? -9.629 -2.916 15.767 1.00 92.56 81 PRO A O 1
ATOM 609 N N . GLU A 1 82 ? -8.975 -3.809 17.716 1.00 92.62 82 GLU A N 1
ATOM 610 C CA . GLU A 1 82 ? -9.152 -2.575 18.499 1.00 92.62 82 GLU A CA 1
ATOM 611 C C . GLU A 1 82 ? -8.016 -1.564 18.265 1.00 92.62 82 GLU A C 1
ATOM 613 O O . GLU A 1 82 ? -8.265 -0.361 18.266 1.00 92.62 82 GLU A O 1
ATOM 618 N N . ASP A 1 83 ? -6.813 -2.041 17.930 1.00 92.25 83 ASP A N 1
ATOM 619 C CA . ASP A 1 83 ? -5.633 -1.199 17.666 1.00 92.25 83 ASP A CA 1
ATOM 620 C C . ASP A 1 83 ? -5.561 -0.730 16.205 1.00 92.25 83 ASP A C 1
ATOM 622 O O . ASP A 1 83 ? -4.659 0.012 15.790 1.00 92.25 83 ASP A O 1
ATOM 626 N N . PHE A 1 84 ? -6.478 -1.208 15.363 1.00 94.25 84 PHE A N 1
ATOM 627 C CA . PHE A 1 84 ? -6.499 -0.831 13.963 1.00 94.25 84 PHE A CA 1
ATOM 628 C C . PHE A 1 84 ? -6.982 0.613 13.794 1.00 94.25 84 PHE A C 1
ATOM 630 O O . PHE A 1 84 ? -8.086 0.983 14.196 1.00 94.25 84 PHE A O 1
ATOM 637 N N . GLY A 1 85 ? -6.155 1.414 13.123 1.00 93.44 85 GLY A N 1
ATOM 638 C CA . GLY A 1 85 ? -6.349 2.855 12.999 1.00 93.44 85 GLY A CA 1
ATOM 639 C C . GLY A 1 85 ? -5.568 3.669 14.029 1.00 93.44 85 GLY A C 1
ATOM 640 O O . GLY A 1 85 ? -5.636 4.889 13.961 1.00 93.44 85 GLY A O 1
ATOM 641 N N . LEU A 1 86 ? -4.795 3.035 14.919 1.00 95.88 86 LEU A N 1
ATOM 642 C CA . LEU A 1 86 ? -3.813 3.711 15.769 1.00 95.88 86 LEU A CA 1
ATOM 643 C C . LEU A 1 86 ? -2.420 3.681 15.135 1.00 95.88 86 LEU A C 1
ATOM 645 O O . LEU A 1 86 ? -2.027 2.701 14.488 1.00 95.88 86 LEU A O 1
ATOM 649 N N . CYS A 1 87 ? -1.679 4.770 15.322 1.00 96.31 87 CYS A N 1
ATOM 650 C CA . CYS A 1 87 ? -0.288 4.890 14.915 1.00 96.31 87 CYS A CA 1
ATOM 651 C C . CYS A 1 87 ? 0.595 3.927 15.718 1.00 96.31 87 CYS A C 1
ATOM 653 O O . CYS A 1 87 ? 0.586 3.961 16.940 1.00 96.31 87 CYS A O 1
ATOM 655 N N . GLU A 1 88 ? 1.425 3.135 15.044 1.00 94.44 88 GLU A N 1
ATOM 656 C CA . GLU A 1 88 ? 2.366 2.208 15.698 1.00 94.44 88 GLU A CA 1
ATOM 657 C C . GLU A 1 88 ? 3.472 2.890 16.520 1.00 94.44 88 GLU A C 1
ATOM 659 O O . GLU A 1 88 ? 4.118 2.221 17.315 1.00 94.44 88 GLU A O 1
ATOM 664 N N . ASP A 1 89 ? 3.715 4.190 16.322 1.00 96.19 89 ASP A N 1
ATOM 665 C CA . ASP A 1 89 ? 4.800 4.905 17.008 1.00 96.19 89 ASP A CA 1
ATOM 666 C C . ASP A 1 89 ? 4.316 5.800 18.157 1.00 96.19 89 ASP A C 1
ATOM 668 O O . ASP A 1 89 ? 5.009 5.940 19.157 1.00 96.19 89 ASP A O 1
ATOM 672 N N . CYS A 1 90 ? 3.179 6.480 17.983 1.00 96.50 90 CYS A N 1
ATOM 673 C CA . CYS A 1 90 ? 2.657 7.436 18.968 1.00 96.50 90 CYS A CA 1
ATOM 674 C C . CYS A 1 90 ? 1.292 7.048 19.533 1.00 96.50 90 CYS A C 1
ATOM 676 O O . CYS A 1 90 ? 0.753 7.804 20.328 1.00 96.50 90 CYS A O 1
ATOM 678 N N . GLU A 1 91 ? 0.721 5.925 19.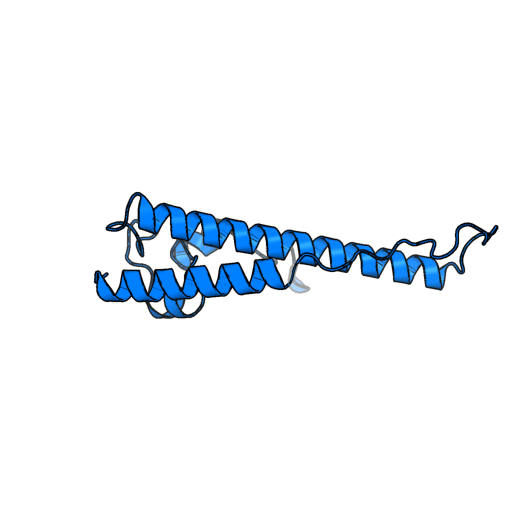089 1.00 95.75 91 GLU A N 1
ATOM 679 C CA . GLU A 1 91 ? -0.560 5.377 19.562 1.00 95.75 91 GLU A CA 1
ATOM 680 C C . GLU A 1 91 ? -1.784 6.291 19.356 1.00 95.75 91 GLU A C 1
ATOM 682 O O . GLU A 1 91 ? -2.905 5.930 19.698 1.00 95.75 91 GLU A O 1
ATOM 687 N N . GLU A 1 92 ? -1.611 7.445 18.710 1.00 96.00 92 GLU A N 1
ATOM 688 C CA . GLU A 1 92 ? -2.700 8.347 18.338 1.00 96.00 92 GLU A CA 1
ATOM 689 C C . GLU A 1 92 ? -3.526 7.803 17.164 1.00 96.00 92 GLU A C 1
ATOM 691 O O . GLU A 1 92 ? -3.021 7.083 16.292 1.00 96.00 92 GLU A O 1
ATOM 696 N N . GLU A 1 93 ? -4.795 8.215 17.089 1.00 95.31 93 GLU A N 1
ATOM 697 C CA . GLU A 1 93 ? -5.664 7.881 15.962 1.00 95.31 93 GLU A CA 1
ATOM 698 C C . GLU A 1 93 ? -5.107 8.437 14.640 1.00 95.31 93 GLU A C 1
ATOM 700 O O . GLU A 1 93 ? -4.814 9.625 14.474 1.00 95.31 93 GLU A O 1
ATOM 705 N N . ILE A 1 94 ? -4.993 7.565 13.642 1.00 96.00 94 ILE A N 1
ATOM 706 C CA . ILE A 1 94 ? -4.645 7.944 12.280 1.00 96.00 94 ILE A CA 1
ATOM 707 C C . ILE A 1 94 ? -5.851 8.647 11.662 1.00 96.00 94 ILE A C 1
ATOM 709 O O . ILE A 1 94 ? -6.945 8.089 11.589 1.00 96.00 94 ILE A O 1
ATOM 713 N N . ALA A 1 95 ? -5.619 9.854 11.141 1.00 95.06 95 ALA A N 1
ATOM 714 C CA . ALA A 1 95 ? -6.661 10.656 10.514 1.00 95.06 95 ALA A CA 1
ATOM 715 C C . ALA A 1 95 ? -7.488 9.839 9.493 1.00 95.06 95 ALA A C 1
ATOM 717 O O . ALA A 1 95 ? -6.910 9.214 8.593 1.00 95.06 95 ALA A O 1
ATOM 718 N N . PRO A 1 96 ? -8.833 9.889 9.554 1.00 93.12 96 PRO A N 1
ATOM 719 C CA . PRO A 1 96 ? -9.697 9.075 8.700 1.00 93.12 96 PRO A CA 1
ATOM 720 C C . PRO A 1 96 ? -9.495 9.380 7.213 1.00 93.12 96 PRO A C 1
ATOM 722 O O . PRO A 1 96 ? -9.527 8.466 6.394 1.00 93.12 96 PRO A O 1
ATOM 725 N N . GLY A 1 97 ? -9.192 10.635 6.857 1.00 95.06 97 GLY A N 1
ATOM 7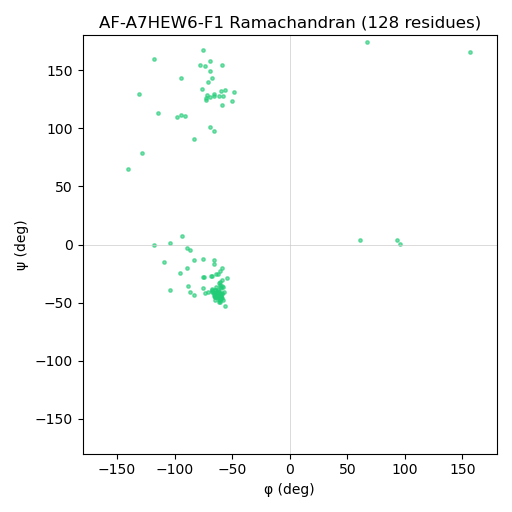26 C CA . GLY A 1 97 ? -8.851 11.011 5.482 1.00 95.06 97 GLY A CA 1
ATOM 727 C C . GLY A 1 97 ? -7.608 10.289 4.952 1.00 95.06 97 GLY A C 1
ATOM 728 O O . GLY A 1 97 ? -7.551 9.929 3.780 1.00 95.06 97 GLY A O 1
ATOM 729 N N . ARG A 1 98 ? -6.635 9.984 5.818 1.00 95.19 98 ARG A N 1
ATOM 730 C CA . ARG A 1 98 ? -5.466 9.192 5.428 1.00 95.19 98 ARG A CA 1
ATOM 731 C C . ARG A 1 98 ? -5.812 7.725 5.238 1.00 95.19 98 ARG A C 1
ATOM 733 O O . ARG A 1 98 ? -5.350 7.152 4.264 1.00 95.19 98 ARG A O 1
ATOM 740 N N . LEU A 1 99 ? -6.628 7.136 6.110 1.00 95.75 99 LEU A N 1
ATOM 741 C CA . LEU A 1 99 ? -7.085 5.751 5.940 1.00 95.75 99 LEU A CA 1
ATOM 742 C C . LEU A 1 99 ? -8.022 5.591 4.732 1.00 95.75 99 LEU A C 1
ATOM 744 O O . LEU A 1 99 ? -8.055 4.525 4.130 1.00 95.75 99 LEU A O 1
ATOM 748 N N . ALA A 1 100 ? -8.737 6.645 4.333 1.00 93.75 100 ALA A N 1
ATOM 749 C CA . ALA A 1 100 ? -9.546 6.638 3.116 1.00 93.75 100 ALA A CA 1
ATOM 750 C C . ALA A 1 100 ? -8.689 6.556 1.839 1.00 93.75 100 ALA A C 1
ATOM 752 O O . ALA A 1 100 ? -9.065 5.867 0.896 1.00 93.75 100 ALA A O 1
ATOM 753 N N . VAL A 1 101 ? -7.534 7.231 1.815 1.00 95.06 101 VAL A N 1
ATOM 754 C CA . VAL A 1 101 ? -6.605 7.223 0.667 1.00 95.06 101 VAL A CA 1
ATOM 755 C C . VAL A 1 101 ? -5.626 6.045 0.734 1.00 95.06 101 VAL A C 1
ATOM 757 O O . VAL A 1 101 ? -5.326 5.411 -0.272 1.00 95.06 101 VAL A O 1
ATOM 760 N N . MET A 1 102 ? -5.120 5.746 1.928 1.00 96.00 102 MET A N 1
ATOM 761 C CA . MET A 1 102 ? -4.142 4.700 2.223 1.00 96.00 102 MET A CA 1
ATOM 762 C C . MET A 1 102 ? -4.658 3.823 3.373 1.00 96.00 102 MET A C 1
ATOM 764 O O . MET A 1 102 ? -4.203 3.968 4.513 1.00 96.00 102 MET A O 1
ATOM 768 N N . PRO A 1 103 ? -5.577 2.881 3.101 1.00 96.12 103 PRO A N 1
ATOM 769 C CA . PRO A 1 103 ? -6.179 2.033 4.136 1.00 96.12 103 PRO A CA 1
ATOM 770 C C . PRO A 1 103 ? -5.178 1.079 4.807 1.00 96.12 103 PRO A C 1
ATOM 772 O O . PRO A 1 103 ? -5.468 0.509 5.851 1.00 96.12 103 PRO A O 1
ATOM 775 N N . TYR A 1 104 ? -3.991 0.914 4.219 1.00 96.81 104 TYR A N 1
ATOM 776 C CA . TYR A 1 104 ? -2.880 0.106 4.727 1.00 96.81 104 TYR A CA 1
ATOM 777 C C . TYR A 1 104 ? -1.869 0.913 5.570 1.00 96.81 104 TYR A C 1
ATOM 779 O O . TYR A 1 104 ? -0.775 0.427 5.864 1.00 96.81 104 TYR A O 1
ATOM 787 N N . ALA A 1 105 ? -2.152 2.181 5.886 1.00 95.94 105 ALA A N 1
ATOM 788 C CA . ALA A 1 105 ? -1.252 3.015 6.679 1.00 95.94 105 ALA A CA 1
ATOM 789 C C . ALA A 1 105 ? -1.226 2.569 8.152 1.00 95.94 105 ALA A C 1
ATOM 791 O O . ALA A 1 105 ? -2.273 2.480 8.784 1.00 95.94 105 ALA A O 1
ATOM 792 N N . THR A 1 106 ? -0.028 2.353 8.709 1.00 94.12 106 THR A N 1
ATOM 793 C CA . THR A 1 106 ? 0.146 1.895 10.102 1.00 94.12 106 THR A CA 1
ATOM 794 C C . THR A 1 106 ? 0.719 2.947 11.059 1.00 94.12 106 THR A C 1
ATOM 796 O O . THR A 1 106 ? 0.627 2.807 12.271 1.00 94.12 106 THR A O 1
ATOM 799 N N . ARG A 1 107 ? 1.288 4.035 10.539 1.00 95.44 107 ARG A N 1
ATOM 800 C CA . ARG A 1 107 ? 1.846 5.171 11.311 1.00 95.44 107 ARG A CA 1
ATOM 801 C C . ARG A 1 107 ? 1.082 6.431 10.977 1.00 95.44 107 ARG A C 1
ATOM 803 O O . ARG A 1 107 ? 0.516 6.433 9.902 1.00 95.44 107 ARG A O 1
ATOM 810 N N . CYS A 1 108 ? 1.075 7.503 11.766 1.00 96.25 108 CYS A N 1
ATOM 811 C CA . CYS A 1 108 ? 0.530 8.814 11.368 1.00 96.25 108 CYS A CA 1
ATOM 812 C C . CYS A 1 108 ? 1.485 9.551 10.389 1.00 96.25 108 CYS A C 1
ATOM 814 O O . CYS A 1 108 ? 2.636 9.129 10.244 1.00 96.25 108 CYS A O 1
ATOM 816 N N . PRO A 1 109 ? 1.065 10.638 9.702 1.00 94.56 109 PRO A N 1
ATOM 817 C CA . PRO A 1 109 ? 1.948 11.385 8.795 1.00 94.56 109 PRO A CA 1
ATOM 818 C C . PRO A 1 109 ? 3.218 11.910 9.475 1.00 94.56 109 PRO A C 1
ATOM 820 O O . PRO A 1 109 ? 4.302 11.823 8.906 1.00 94.56 109 PRO A O 1
ATOM 823 N N . ALA A 1 110 ? 3.090 12.409 10.709 1.00 95.12 110 ALA A N 1
ATOM 824 C CA . ALA A 1 110 ? 4.208 12.968 11.460 1.00 95.12 110 ALA A CA 1
ATOM 825 C C . ALA A 1 110 ? 5.258 11.902 11.805 1.00 95.12 110 ALA A C 1
ATOM 827 O O . ALA A 1 110 ? 6.453 12.151 11.670 1.00 95.12 110 ALA A O 1
ATOM 828 N N . CYS A 1 111 ? 4.828 10.707 12.218 1.00 96.31 111 CYS A N 1
ATOM 829 C CA . CYS A 1 111 ? 5.742 9.611 12.525 1.00 96.31 111 CYS A CA 1
ATOM 830 C C . CYS A 1 111 ? 6.323 8.964 11.263 1.00 96.31 111 CYS A C 1
ATOM 832 O O . CYS A 1 111 ? 7.516 8.671 11.235 1.00 96.31 111 CYS A O 1
ATOM 834 N N . GLN A 1 112 ? 5.539 8.835 10.185 1.00 94.31 112 GLN A N 1
ATOM 835 C CA . GLN A 1 112 ? 6.057 8.341 8.905 1.00 94.31 112 GLN A CA 1
ATOM 836 C C . GLN A 1 112 ? 7.189 9.241 8.374 1.00 94.31 112 GLN A C 1
ATOM 838 O O . GLN A 1 112 ? 8.257 8.733 8.031 1.00 94.31 112 GLN A O 1
ATOM 843 N N . ALA A 1 113 ? 7.015 10.566 8.421 1.00 92.81 113 ALA A N 1
ATOM 844 C CA . ALA A 1 113 ? 8.022 11.532 7.973 1.00 92.81 113 ALA A CA 1
ATOM 845 C C . ALA A 1 113 ? 9.361 11.455 8.737 1.00 92.81 113 ALA A C 1
ATOM 847 O O . ALA A 1 113 ? 10.390 11.876 8.214 1.00 92.81 113 ALA A O 1
ATOM 848 N N . LYS A 1 114 ? 9.375 10.923 9.969 1.00 92.56 114 LYS A N 1
ATOM 849 C CA . LYS A 1 114 ? 10.612 10.712 10.747 1.00 92.56 114 LYS A CA 1
ATOM 850 C C . LYS A 1 114 ? 11.421 9.512 10.251 1.00 92.56 114 LYS A C 1
ATOM 852 O O . LYS A 1 114 ? 12.632 9.486 10.440 1.00 92.56 114 LYS A O 1
ATOM 857 N N . THR A 1 115 ? 10.751 8.525 9.657 1.00 87.69 115 THR A N 1
ATOM 858 C CA . THR A 1 115 ? 11.374 7.289 9.155 1.00 87.69 115 THR A CA 1
ATOM 859 C C . THR A 1 115 ? 11.724 7.342 7.678 1.00 87.69 115 THR A C 1
ATOM 861 O O . THR A 1 115 ? 12.618 6.628 7.229 1.00 87.69 115 THR A O 1
ATOM 864 N N . GLU A 1 116 ? 11.030 8.182 6.916 1.00 87.75 116 GLU A N 1
ATOM 865 C CA . GLU A 1 116 ? 11.343 8.379 5.511 1.00 87.75 116 GLU A CA 1
ATOM 866 C C . GLU A 1 116 ? 12.663 9.148 5.352 1.00 87.75 116 GLU A C 1
ATOM 868 O O . GLU A 1 116 ? 12.941 10.092 6.101 1.00 87.75 116 GLU A O 1
ATOM 873 N N . PRO A 1 117 ? 13.501 8.767 4.374 1.00 83.06 117 PRO A N 1
ATOM 874 C CA . PRO A 1 117 ? 14.711 9.512 4.086 1.00 83.06 117 PRO A CA 1
ATOM 875 C C . PRO A 1 117 ? 14.345 10.949 3.706 1.00 83.06 117 PRO A C 1
ATOM 877 O O . PRO A 1 117 ? 13.472 11.187 2.869 1.00 83.06 117 PRO A O 1
ATOM 880 N N . ARG A 1 118 ? 15.037 11.928 4.302 1.00 78.75 118 ARG A N 1
ATOM 881 C CA . ARG A 1 118 ? 14.861 13.343 3.952 1.00 78.75 118 ARG A CA 1
ATOM 882 C C . ARG A 1 118 ? 15.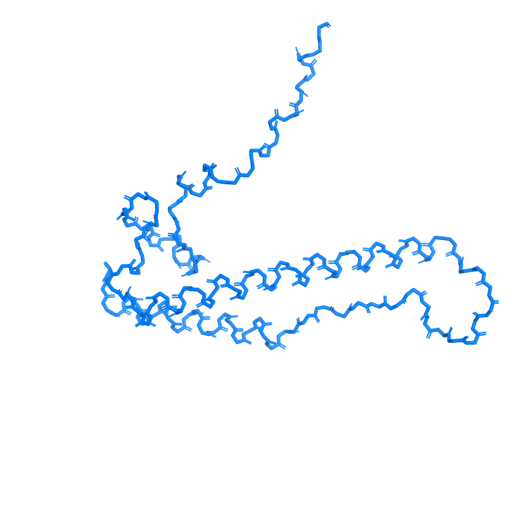337 13.575 2.519 1.00 78.75 118 ARG A C 1
ATOM 884 O O . ARG A 1 118 ? 16.530 13.758 2.268 1.00 78.75 118 ARG A O 1
ATOM 891 N N . LEU A 1 119 ? 14.397 13.578 1.578 1.00 69.00 119 LEU A N 1
ATOM 892 C CA . LEU A 1 119 ? 14.657 13.940 0.190 1.00 69.00 119 LEU A CA 1
ATOM 893 C C . LEU A 1 119 ? 15.217 15.369 0.151 1.00 69.00 119 LEU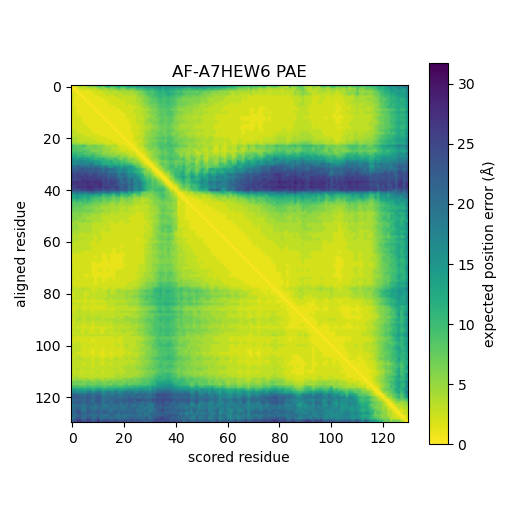 A C 1
ATOM 895 O O . LEU A 1 119 ? 14.583 16.311 0.617 1.00 69.00 119 LEU A O 1
ATOM 899 N N . GLY A 1 120 ? 16.432 15.527 -0.376 1.00 64.62 120 GLY A N 1
ATOM 900 C CA . GLY A 1 120 ? 17.078 16.834 -0.516 1.00 64.62 120 GLY A CA 1
ATOM 901 C C . GLY A 1 120 ? 17.988 17.266 0.635 1.00 64.62 120 GLY A C 1
ATOM 902 O O . GLY A 1 120 ? 18.560 18.346 0.541 1.00 64.62 120 GLY A O 1
ATOM 903 N N . ALA A 1 121 ? 18.223 16.434 1.656 1.00 62.00 121 ALA A N 1
ATOM 904 C CA . ALA A 1 121 ? 19.199 16.746 2.713 1.00 62.00 121 ALA A CA 1
ATOM 905 C C . ALA A 1 121 ? 20.640 16.960 2.190 1.00 62.00 121 ALA A C 1
ATOM 907 O O . ALA A 1 121 ? 21.447 17.591 2.863 1.00 62.00 121 ALA A O 1
ATOM 908 N N . GLY A 1 122 ? 20.953 16.462 0.987 1.00 65.44 122 GLY A N 1
ATOM 909 C CA . GLY A 1 122 ? 22.229 16.687 0.298 1.00 65.44 122 GLY A CA 1
ATOM 910 C C . GLY A 1 122 ? 22.177 17.698 -0.853 1.00 65.44 122 GLY A C 1
ATOM 911 O O . GLY A 1 122 ? 23.190 17.903 -1.520 1.00 65.44 122 GLY A O 1
ATOM 912 N N . ARG A 1 123 ? 21.019 18.312 -1.141 1.00 73.06 123 ARG A N 1
ATOM 913 C CA . ARG A 1 123 ? 20.887 19.241 -2.271 1.00 73.06 123 ARG A CA 1
ATOM 914 C C . ARG A 1 123 ? 21.377 20.618 -1.830 1.00 73.06 123 ARG A C 1
ATOM 916 O O . ARG A 1 123 ? 20.608 21.408 -1.292 1.00 73.06 123 ARG A O 1
ATOM 923 N N . ARG A 1 124 ? 22.669 20.875 -2.038 1.00 75.69 124 ARG A N 1
ATOM 924 C CA . ARG A 1 124 ? 23.265 22.198 -1.834 1.00 75.69 124 ARG A CA 1
ATOM 925 C C . ARG A 1 124 ? 22.551 23.213 -2.721 1.00 75.69 124 ARG A C 1
ATOM 927 O O . ARG A 1 124 ? 22.386 22.993 -3.922 1.00 75.69 124 ARG A O 1
ATOM 934 N N . LYS A 1 125 ? 22.097 24.309 -2.127 1.00 80.69 125 LYS A N 1
ATOM 935 C CA . LYS A 1 125 ? 21.641 25.482 -2.868 1.00 80.69 125 LYS A CA 1
ATOM 936 C C . LYS A 1 125 ? 22.847 26.136 -3.538 1.00 80.69 125 LYS A C 1
ATOM 938 O O . LYS A 1 125 ? 23.977 25.974 -3.087 1.00 80.69 125 LYS A O 1
ATOM 943 N N . LEU A 1 126 ? 22.608 26.919 -4.590 1.00 80.31 126 LEU A N 1
ATOM 944 C CA . LEU A 1 126 ? 23.665 27.699 -5.249 1.00 80.31 126 LEU A CA 1
ATOM 945 C C . LEU A 1 126 ? 24.417 28.601 -4.247 1.00 80.31 126 LEU A C 1
ATOM 947 O O . LEU A 1 126 ? 25.606 28.838 -4.403 1.00 80.31 126 LEU A O 1
ATOM 951 N N . THR A 1 127 ? 23.732 29.029 -3.183 1.00 85.44 127 THR A N 1
ATOM 952 C CA . THR A 1 127 ? 24.271 29.819 -2.067 1.00 85.44 127 THR A CA 1
ATOM 953 C C . THR A 1 127 ? 25.138 29.036 -1.077 1.00 85.44 127 THR A C 1
ATOM 955 O O . THR A 1 127 ? 25.777 29.653 -0.233 1.00 85.44 127 THR A O 1
ATOM 958 N N . ASP A 1 128 ? 25.148 27.702 -1.137 1.00 83.81 128 ASP A N 1
ATOM 959 C CA . ASP A 1 128 ? 25.886 26.844 -0.197 1.00 83.81 128 ASP A CA 1
ATOM 960 C C . ASP A 1 128 ? 27.331 26.569 -0.668 1.00 83.81 128 ASP A C 1
ATOM 962 O O . ASP A 1 128 ? 28.094 25.894 0.024 1.00 83.81 128 ASP A O 1
ATOM 966 N N . TYR A 1 129 ? 27.712 27.072 -1.847 1.00 81.31 129 TYR A N 1
ATOM 967 C CA . TYR A 1 129 ? 29.079 27.050 -2.365 1.00 81.31 129 TYR A CA 1
ATOM 968 C C . TYR A 1 129 ? 29.721 28.415 -2.076 1.00 81.31 129 TYR A C 1
ATOM 970 O O . TYR A 1 129 ? 29.311 29.421 -2.654 1.00 81.31 129 TYR A O 1
ATOM 978 N N . ARG A 1 130 ? 30.683 28.449 -1.147 1.00 73.38 130 ARG A N 1
ATOM 979 C CA . ARG A 1 130 ? 31.500 29.625 -0.813 1.00 73.38 130 ARG A CA 1
ATOM 980 C C . ARG A 1 130 ? 32.923 29.436 -1.313 1.00 73.38 130 ARG A C 1
ATOM 982 O O . ARG A 1 130 ? 33.399 28.281 -1.240 1.00 73.38 130 ARG A O 1
#

pLDDT: mean 89.0, std 10.33, range [57.56, 97.88]

Radius of gyration: 21.53 Å; Cα contacts (8 Å, |Δi|>4): 91; chains: 1; bounding box: 50×47×53 Å

Foldseek 3Di:
DDPVVLVVLLVVLVVVLVVLVVVPQDDLDDLDPDPPDDDDPDPVSSVVSVVVNVVSVVRRVVSVVLSVLSVVLNVCCVPPVVQRQAAPPPRDGADVVCCVVVVSDRHHPVVVVVVDPPPCPPPDDPVNPD

Sequence (130 aa):
MTPKQRATLKNTLERLRAELVRAGPAKIQPNRTDAATTGVADEDAQALSEMLQVLASQRNKGQAELVARIDRALAKLASAPEDFGLCEDCEEEIAPGRLAVMPYATRCPACQAKTEPRLGAGRRKLTDYR

Nearest PDB structures (foldseek):
  3frt-assembly1_A  TM=4.707E-01  e=2.569E+00  Homo sapiens
  6kgq-assembly1_A  TM=5.543E-01  e=7.752E+00  Homo sapiens
  6nrc-assembly1_6  TM=4.211E-01  e=8.216E+00  Homo sapiens

Secondary structure (DSSP, 8-state):
--HHHHHHHHHHHHHHHHHHHHH-PPP---S-S-TT--SPPPHHHHHHHHHHHHHHHHHHHHHHHHHHHHHHHHHHHHH-TTSTTB-TTT-PBPPHHHHHH-TT--S-HHHHHHHS--TTTT---GGG--

Solvent-accessible surface area (backbone atoms only — not comparable to full-atom values): 7802 Å² total; per-residue (Å²): 130,55,72,68,58,51,53,55,46,48,54,50,47,54,50,54,47,52,52,55,61,71,67,49,70,62,78,65,68,65,89,68,89,52,92,81,69,82,73,85,67,59,66,67,61,48,52,52,38,54,51,53,31,52,52,26,51,52,51,36,51,53,50,52,53,50,47,53,37,39,52,51,40,53,49,38,50,72,77,40,54,86,58,50,56,32,12,78,84,76,66,46,77,39,57,65,73,52,43,72,78,40,66,46,62,52,51,33,73,74,60,44,60,73,72,47,80,70,85,62,81,81,63,74,52,84,83,70,67,128